Protein AF-A0A7C4FEI5-F1 (afdb_monomer)

Radius of gyration: 13.31 Å; Cα contacts (8 Å, |Δi|>4): 132; chains: 1; bounding box: 30×30×34 Å

InterPro domains:
  IPR000415 Nitroreductase-like [G3DSA:3.40.109.10] 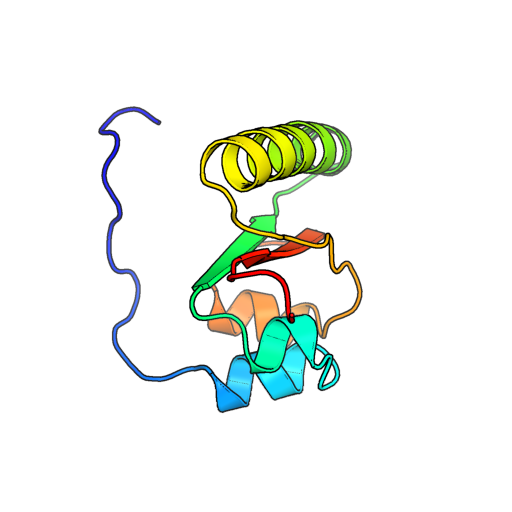(1-97)
  IPR000415 Nitroreductase-like [SSF55469] (13-96)
  IPR029479 Nitroreductase [PF00881] (25-94)

Structure (mmCIF, N/CA/C/O backbone):
data_AF-A0A7C4FEI5-F1
#
_entry.id   AF-A0A7C4FEI5-F1
#
loop_
_atom_site.group_PDB
_atom_site.id
_atom_site.type_symbol
_atom_site.label_atom_id
_atom_site.label_alt_id
_atom_site.label_comp_id
_atom_site.label_asym_id
_atom_site.label_entity_id
_atom_site.label_seq_id
_atom_site.pdbx_PDB_ins_code
_atom_site.Cartn_x
_atom_site.Cartn_y
_atom_site.Cartn_z
_atom_site.occupancy
_atom_site.B_iso_or_equiv
_atom_site.auth_seq_id
_atom_site.auth_comp_id
_atom_site.auth_asym_id
_atom_site.auth_atom_id
_atom_site.pdbx_PDB_model_num
ATOM 1 N N . PRO A 1 1 ? -3.766 13.917 -8.474 1.00 68.38 1 PRO A N 1
ATOM 2 C CA . PRO A 1 1 ? -4.625 13.269 -9.503 1.00 68.38 1 PRO A CA 1
ATOM 3 C C . PRO A 1 1 ? -5.455 14.318 -10.259 1.00 68.38 1 PRO A C 1
ATOM 5 O O . PRO A 1 1 ? -5.828 15.312 -9.647 1.00 68.38 1 PRO A O 1
ATOM 8 N N . ARG A 1 2 ? -5.709 14.139 -11.566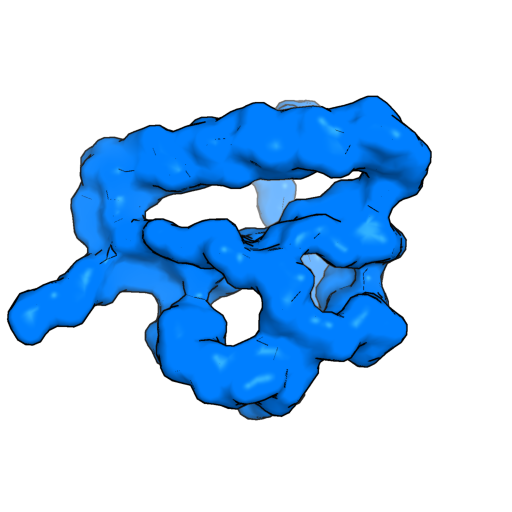 1.00 76.75 2 ARG A N 1
ATOM 9 C CA . ARG A 1 2 ? -6.388 15.169 -12.386 1.00 76.75 2 ARG A CA 1
ATOM 10 C C . ARG A 1 2 ? -7.909 15.221 -12.195 1.00 76.75 2 ARG A C 1
ATOM 12 O O . ARG A 1 2 ? -8.455 16.311 -12.280 1.00 76.75 2 ARG A O 1
ATOM 19 N N . SER A 1 3 ? -8.566 14.091 -11.920 1.00 85.62 3 SER A N 1
ATOM 20 C CA . SER A 1 3 ? -10.030 14.013 -11.741 1.00 85.62 3 SER A CA 1
ATOM 21 C C . SER A 1 3 ? -10.490 13.761 -10.300 1.00 85.62 3 SER A C 1
ATOM 23 O O . SER A 1 3 ? -11.662 13.940 -10.013 1.00 85.62 3 SER A O 1
ATOM 25 N N . MET A 1 4 ? -9.587 13.397 -9.376 1.00 88.31 4 MET A N 1
ATOM 26 C CA . MET A 1 4 ? -9.933 12.958 -8.003 1.00 88.31 4 MET A CA 1
ATOM 27 C C . MET A 1 4 ? -10.975 11.822 -7.961 1.00 88.31 4 MET A C 1
ATOM 29 O O . MET A 1 4 ? -11.756 11.720 -7.021 1.00 88.31 4 MET A O 1
ATOM 33 N N . GLU A 1 5 ? -10.967 10.953 -8.968 1.00 93.00 5 GLU A N 1
ATOM 34 C CA . GLU A 1 5 ? -11.891 9.827 -9.099 1.00 93.00 5 GLU A CA 1
ATOM 35 C C . GLU A 1 5 ? -11.147 8.495 -8.953 1.00 93.00 5 GLU A C 1
ATOM 37 O O . GLU A 1 5 ? -9.949 8.405 -9.234 1.00 93.00 5 GLU A O 1
ATOM 42 N N . LEU A 1 6 ? -11.872 7.461 -8.520 1.00 91.94 6 LEU A N 1
ATOM 43 C CA . LEU A 1 6 ? -11.426 6.072 -8.591 1.00 91.94 6 LEU A CA 1
ATOM 44 C C . LEU A 1 6 ? -12.110 5.404 -9.781 1.00 91.94 6 LEU A C 1
ATOM 46 O O . LEU A 1 6 ? -13.337 5.417 -9.877 1.00 91.94 6 LEU A O 1
ATOM 50 N N . GLU A 1 7 ? -11.317 4.800 -10.660 1.00 92.25 7 GLU A N 1
ATOM 51 C CA . GLU A 1 7 ? -11.817 3.994 -11.768 1.00 92.25 7 GLU A CA 1
ATOM 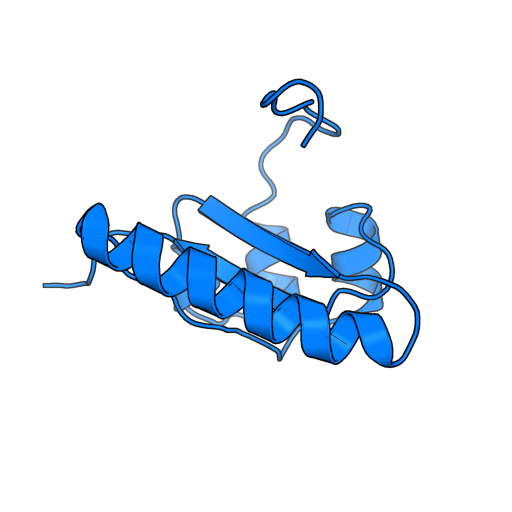52 C C . GLU A 1 7 ? -11.725 2.507 -11.395 1.00 92.25 7 GLU A C 1
ATOM 54 O O . GLU A 1 7 ? -10.637 2.024 -11.061 1.00 92.25 7 GLU A O 1
ATOM 59 N N . PRO A 1 8 ? -12.838 1.755 -11.419 1.00 92.31 8 PRO A N 1
ATOM 60 C CA . PRO A 1 8 ? -12.794 0.328 -11.152 1.00 92.31 8 PRO A CA 1
ATOM 61 C C . PRO A 1 8 ? -12.124 -0.400 -12.324 1.00 92.31 8 PRO A C 1
ATOM 63 O O . PRO A 1 8 ? -12.724 -0.569 -13.381 1.00 92.31 8 PRO A O 1
ATOM 66 N N . LEU A 1 9 ? -10.895 -0.879 -12.121 1.00 91.00 9 LEU A N 1
ATOM 67 C CA . LEU A 1 9 ? -10.202 -1.710 -13.115 1.00 91.00 9 LEU A CA 1
ATOM 68 C C . LEU A 1 9 ? -10.797 -3.121 -13.195 1.00 91.00 9 LEU A C 1
ATOM 70 O O . LEU A 1 9 ? -10.889 -3.709 -14.271 1.00 91.00 9 LEU A O 1
ATOM 74 N N . ARG A 1 10 ? -11.196 -3.673 -12.043 1.00 90.31 10 ARG A N 1
ATOM 75 C CA . ARG A 1 10 ? -11.826 -4.990 -11.903 1.00 90.31 10 ARG A CA 1
ATOM 76 C C . ARG A 1 10 ? -12.829 -4.977 -10.753 1.00 90.31 10 ARG A C 1
ATOM 78 O O . ARG A 1 10 ? -12.634 -4.278 -9.762 1.00 90.31 10 ARG A O 1
ATOM 85 N N . LEU A 1 11 ? -13.893 -5.762 -10.893 1.00 94.19 11 LEU A N 1
ATOM 86 C CA . LEU A 1 11 ? -14.915 -5.963 -9.867 1.00 94.19 11 LEU A CA 1
ATOM 87 C C . LEU A 1 11 ? -14.915 -7.433 -9.446 1.00 94.19 11 LEU A C 1
ATOM 89 O O . LEU A 1 11 ? -14.919 -8.318 -10.299 1.00 94.19 11 LEU A O 1
ATOM 93 N N . GLY A 1 12 ? -14.934 -7.681 -8.140 1.00 94.06 12 GLY A N 1
ATOM 94 C CA . GLY A 1 12 ? -14.888 -9.023 -7.568 1.00 94.06 12 GLY A CA 1
ATOM 95 C C . GLY A 1 12 ? -14.449 -9.001 -6.107 1.00 94.06 12 GLY A C 1
ATOM 96 O O . GLY A 1 12 ? -14.158 -7.937 -5.561 1.00 94.06 12 GLY A O 1
ATOM 97 N N . ASP A 1 13 ? -14.412 -10.182 -5.494 1.00 94.94 13 ASP A N 1
ATOM 98 C CA . ASP A 1 13 ? -13.778 -10.392 -4.194 1.00 94.94 13 ASP A CA 1
ATOM 99 C C . ASP A 1 13 ? -12.383 -10.979 -4.414 1.00 94.94 13 ASP A C 1
ATOM 101 O O . ASP A 1 13 ? -12.232 -12.029 -5.039 1.00 94.94 13 ASP A O 1
ATOM 105 N N . TYR A 1 14 ? -11.378 -10.270 -3.912 1.00 95.06 14 TYR A N 1
ATOM 106 C CA . TYR A 1 14 ? -9.967 -10.611 -4.052 1.00 95.06 14 TYR A CA 1
ATOM 107 C C . TYR A 1 14 ? -9.272 -10.736 -2.691 1.00 95.06 14 TYR A C 1
ATOM 109 O O . TYR A 1 14 ? -8.044 -10.770 -2.6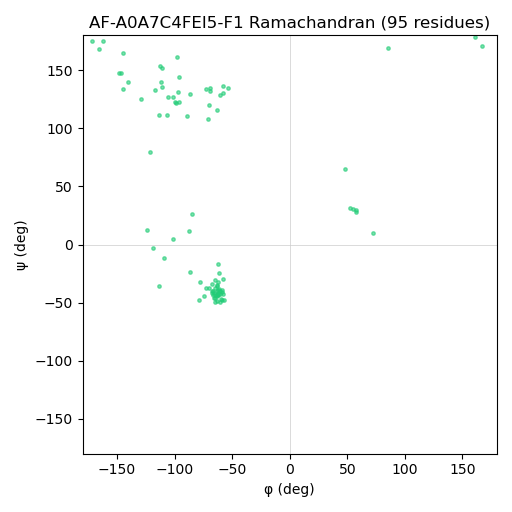28 1.00 95.06 14 TYR A O 1
ATOM 117 N N . MET A 1 15 ? -10.027 -10.778 -1.586 1.00 93.69 15 MET A N 1
ATOM 118 C CA . MET A 1 15 ? -9.451 -10.759 -0.237 1.00 93.69 15 MET A CA 1
ATOM 119 C C . MET A 1 15 ? -8.613 -12.002 0.065 1.00 93.69 15 MET A C 1
ATOM 121 O O . MET A 1 15 ? -7.513 -11.878 0.606 1.00 93.69 15 MET A O 1
ATOM 125 N N . ASP A 1 16 ? -9.093 -13.189 -0.312 1.00 96.44 16 ASP A N 1
ATOM 126 C CA . ASP A 1 16 ? -8.361 -14.445 -0.098 1.00 96.44 16 ASP A CA 1
ATOM 127 C C . ASP A 1 16 ? -7.069 -14.496 -0.925 1.00 96.44 16 ASP A C 1
ATOM 129 O O . ASP A 1 16 ? -6.013 -14.894 -0.423 1.00 96.44 16 ASP A O 1
ATOM 133 N N . GLU A 1 17 ? -7.136 -14.039 -2.176 1.00 97.69 17 GLU A N 1
ATOM 134 C CA . GLU A 1 17 ? -5.989 -13.967 -3.080 1.00 97.69 17 GLU A CA 1
ATOM 135 C C . GLU A 1 17 ? -4.945 -12.964 -2.567 1.00 97.69 17 GLU A C 1
ATOM 137 O O . GLU A 1 17 ? -3.781 -13.325 -2.379 1.00 97.69 17 GLU A O 1
ATOM 142 N N . LEU A 1 18 ? -5.364 -11.742 -2.217 1.00 97.69 18 LEU A N 1
ATOM 143 C CA . LEU A 1 18 ? -4.490 -10.715 -1.645 1.00 97.69 18 LEU A CA 1
ATOM 144 C C . LEU A 1 18 ? -3.862 -11.164 -0.316 1.00 97.69 18 LEU A C 1
ATOM 146 O O . LEU A 1 18 ? -2.682 -10.914 -0.059 1.00 97.69 18 LEU A O 1
ATOM 150 N N . CYS A 1 19 ? -4.624 -11.853 0.537 1.00 98.12 19 CYS A N 1
ATOM 151 C CA . CYS A 1 19 ? -4.115 -12.434 1.777 1.00 98.12 19 CYS A CA 1
ATOM 152 C C . CYS A 1 19 ? -3.037 -13.494 1.507 1.00 98.12 19 CYS A C 1
ATOM 154 O O . CYS A 1 19 ? -2.009 -13.521 2.185 1.00 98.12 19 CYS A O 1
ATOM 156 N N . SER A 1 20 ? -3.234 -14.351 0.503 1.00 98.44 20 SER A N 1
ATOM 157 C CA . SER A 1 20 ? -2.231 -15.342 0.105 1.00 98.44 20 SER A CA 1
ATOM 158 C C . SER A 1 20 ? -0.948 -14.678 -0.405 1.00 98.44 20 SER A C 1
ATOM 160 O O . SER A 1 20 ? 0.139 -15.005 0.073 1.00 98.44 20 SER A O 1
ATOM 162 N N . LEU A 1 21 ? -1.072 -13.706 -1.316 1.00 98.50 21 LEU A N 1
ATOM 163 C CA . LEU A 1 21 ? 0.057 -12.984 -1.919 1.00 98.50 21 LEU A CA 1
ATOM 164 C C . LEU A 1 21 ? 0.837 -12.149 -0.899 1.00 98.50 21 LEU A C 1
ATOM 166 O O . LEU A 1 21 ? 2.049 -12.006 -1.009 1.00 98.50 21 LEU A O 1
ATOM 170 N N . SER A 1 22 ? 0.174 -11.653 0.145 1.00 98.25 22 SER A N 1
ATOM 171 C CA . SER A 1 22 ? 0.802 -10.927 1.257 1.00 98.25 22 SER A CA 1
ATOM 172 C C . SER A 1 22 ? 1.350 -11.842 2.357 1.00 98.25 22 SER A C 1
ATOM 174 O O . SER A 1 22 ? 1.441 -11.438 3.517 1.00 98.25 22 SER A O 1
ATOM 176 N N . LEU A 1 23 ? 1.710 -13.088 2.030 1.00 98.25 23 LEU A N 1
ATOM 177 C CA . LEU A 1 23 ? 2.281 -14.061 2.972 1.00 98.25 23 LEU A CA 1
ATOM 178 C C . LEU A 1 23 ? 1.401 -14.286 4.214 1.00 98.25 23 LEU A C 1
ATOM 180 O O . LEU A 1 23 ? 1.892 -14.578 5.306 1.00 98.25 23 LEU A O 1
ATOM 184 N N . ARG A 1 24 ? 0.081 -14.138 4.045 1.00 97.88 24 ARG A N 1
ATOM 185 C CA . ARG A 1 24 ? -0.939 -14.277 5.094 1.00 97.88 24 ARG A CA 1
ATOM 186 C C . ARG A 1 24 ? -0.721 -13.333 6.278 1.00 97.88 24 ARG A C 1
ATOM 188 O O . ARG A 1 24 ? -1.092 -13.646 7.411 1.00 97.88 24 ARG A O 1
ATOM 195 N N . GLN A 1 25 ? -0.127 -12.166 6.030 1.00 97.81 25 GLN A N 1
ATOM 196 C CA . GLN A 1 25 ? 0.020 -11.127 7.042 1.00 97.81 25 GLN A CA 1
ATOM 197 C C . GLN A 1 25 ? -1.360 -10.629 7.476 1.00 97.81 25 GLN A C 1
ATOM 199 O O . GLN A 1 25 ? -2.114 -10.033 6.709 1.00 97.81 25 GLN A O 1
ATOM 204 N N . HIS A 1 26 ? -1.691 -10.861 8.745 1.00 95.56 26 HIS A N 1
ATOM 205 C CA . HIS A 1 26 ? -3.029 -10.628 9.291 1.00 95.56 26 HIS A CA 1
ATOM 206 C C . HIS A 1 26 ? -3.513 -9.172 9.141 1.00 95.56 26 HIS A C 1
ATOM 208 O O . HIS A 1 26 ? -4.716 -8.941 9.022 1.00 95.56 26 HIS A O 1
ATOM 214 N N . CYS A 1 27 ? -2.609 -8.185 9.139 1.00 96.06 27 CYS A N 1
ATOM 215 C CA . CYS A 1 27 ? -2.965 -6.785 8.889 1.00 96.06 27 CYS A CA 1
ATOM 216 C C . CYS A 1 27 ? -3.535 -6.559 7.480 1.00 96.06 27 CYS A C 1
ATOM 218 O O . CYS A 1 27 ? -4.452 -5.759 7.350 1.00 96.06 27 CYS A O 1
ATOM 220 N N . VAL A 1 28 ? -3.060 -7.284 6.461 1.00 97.88 28 VAL A N 1
ATOM 221 C CA . VAL A 1 28 ? -3.586 -7.222 5.088 1.00 97.88 28 VAL A CA 1
ATOM 222 C C . VAL A 1 28 ? -4.869 -8.040 4.972 1.00 97.88 28 VAL A C 1
ATOM 224 O O . VAL A 1 28 ? -5.889 -7.529 4.523 1.00 97.88 28 VAL A O 1
ATOM 227 N N . CYS A 1 29 ? -4.861 -9.278 5.476 1.00 97.50 29 CYS A N 1
ATOM 228 C CA . CYS A 1 29 ? -5.984 -10.216 5.343 1.00 97.50 29 CYS A CA 1
ATOM 229 C C . CYS A 1 29 ? -7.297 -9.755 6.000 1.00 97.50 29 CYS A C 1
ATOM 231 O O . CYS A 1 29 ? -8.348 -10.334 5.746 1.00 97.50 29 CYS A O 1
ATOM 233 N N . ARG A 1 30 ? -7.250 -8.765 6.898 1.00 95.38 30 ARG A N 1
ATOM 234 C CA . ARG A 1 30 ? -8.428 -8.256 7.620 1.00 95.38 30 ARG A CA 1
ATOM 235 C C . ARG A 1 30 ? -8.734 -6.792 7.354 1.00 95.38 30 ARG A C 1
ATOM 237 O O . ARG A 1 30 ? -9.708 -6.281 7.910 1.00 95.38 30 ARG A O 1
ATOM 244 N N . ALA A 1 31 ? -7.904 -6.109 6.576 1.00 96.38 31 ALA A N 1
ATOM 245 C CA . ALA A 1 31 ? -8.143 -4.712 6.281 1.00 96.38 31 ALA A CA 1
ATOM 246 C C . ALA A 1 31 ? -9.377 -4.573 5.376 1.00 96.38 31 ALA A C 1
ATOM 248 O O . ALA A 1 31 ? -9.463 -5.281 4.375 1.00 96.38 31 ALA A O 1
ATOM 249 N N . PRO A 1 32 ? -10.324 -3.667 5.680 1.00 95.00 32 PRO A N 1
ATOM 250 C CA . PRO A 1 32 ? -11.432 -3.362 4.774 1.00 95.00 32 PRO A CA 1
ATOM 251 C C . PRO A 1 32 ? -10.975 -2.788 3.426 1.00 95.00 32 PRO A C 1
ATOM 253 O O . PRO A 1 32 ? -11.702 -2.897 2.444 1.00 95.00 32 PRO A O 1
ATOM 256 N N . ALA A 1 33 ? -9.796 -2.164 3.373 1.00 95.56 33 ALA A N 1
ATOM 257 C CA . ALA A 1 33 ? -9.185 -1.683 2.141 1.00 95.56 33 ALA A CA 1
ATOM 258 C C . ALA A 1 33 ? -7.660 -1.754 2.246 1.00 95.56 33 ALA A C 1
ATOM 260 O O . ALA A 1 33 ? -7.098 -1.547 3.319 1.00 95.56 33 ALA A O 1
ATOM 261 N N . THR A 1 34 ? -6.983 -1.997 1.127 1.00 97.62 34 THR A N 1
ATOM 262 C CA . THR A 1 34 ? -5.519 -1.945 1.038 1.00 97.62 34 THR A CA 1
ATOM 263 C C . THR A 1 34 ? -5.130 -1.066 -0.138 1.00 97.62 34 THR A C 1
ATOM 265 O O . THR A 1 34 ? -5.573 -1.304 -1.259 1.00 97.62 34 THR A O 1
ATOM 268 N N . VAL A 1 35 ? -4.306 -0.048 0.112 1.00 97.25 35 VAL A N 1
ATOM 269 C CA . VAL A 1 35 ? -3.706 0.762 -0.955 1.00 97.25 35 VAL A CA 1
ATOM 270 C C . VAL A 1 35 ? -2.423 0.078 -1.409 1.00 97.25 35 VAL A C 1
ATOM 272 O O . VAL A 1 35 ? -1.584 -0.270 -0.582 1.00 97.25 35 VAL A O 1
ATOM 275 N N . VAL A 1 36 ? -2.267 -0.108 -2.715 1.00 97.25 36 VAL A N 1
ATOM 276 C CA . VAL A 1 36 ? -1.046 -0.655 -3.313 1.00 97.25 36 VAL A CA 1
ATOM 277 C C . VAL A 1 36 ? -0.292 0.490 -3.982 1.00 97.25 36 VAL A C 1
ATOM 279 O O . VAL A 1 36 ? -0.875 1.236 -4.767 1.00 97.25 36 VAL A O 1
ATOM 282 N N . LEU A 1 37 ? 0.987 0.652 -3.651 1.00 96.44 37 LEU A N 1
ATOM 283 C CA . LEU A 1 37 ? 1.881 1.619 -4.290 1.00 96.44 37 LEU A CA 1
ATOM 284 C C . LEU A 1 37 ? 2.931 0.864 -5.097 1.00 96.44 37 LEU A C 1
ATOM 286 O O . LEU A 1 37 ? 3.459 -0.136 -4.617 1.00 96.44 37 LEU A O 1
ATOM 290 N N . GLY A 1 38 ? 3.264 1.360 -6.284 1.00 95.00 38 GLY A N 1
ATOM 291 C CA . GLY A 1 38 ? 4.296 0.793 -7.146 1.00 95.00 38 GLY A CA 1
ATOM 292 C C . GLY A 1 38 ? 4.696 1.762 -8.250 1.00 95.00 38 GLY A C 1
ATOM 293 O O . GLY A 1 38 ? 4.039 2.788 -8.450 1.00 95.00 38 GLY A O 1
ATOM 294 N N . GLY A 1 39 ? 5.789 1.439 -8.930 1.00 92.38 39 GLY A N 1
ATOM 295 C CA . GLY A 1 39 ? 6.305 2.221 -10.044 1.00 92.38 39 GLY A CA 1
ATOM 296 C C . GLY A 1 39 ? 7.723 1.825 -10.455 1.00 92.38 39 GLY A C 1
ATOM 297 O O . GLY A 1 39 ? 8.416 1.023 -9.816 1.00 92.38 39 GLY A O 1
ATOM 298 N N . GLU A 1 40 ? 8.167 2.380 -11.577 1.00 89.25 40 GLU A N 1
ATOM 299 C CA . GLU A 1 40 ? 9.449 2.033 -12.182 1.00 89.25 40 GLU A CA 1
ATOM 300 C C . GLU A 1 40 ? 10.580 2.995 -11.795 1.00 89.25 40 GLU A C 1
ATOM 302 O O . GLU A 1 40 ? 10.408 4.209 -11.689 1.00 89.25 40 GLU A O 1
ATOM 307 N N . GLY A 1 41 ? 11.782 2.437 -11.631 1.00 90.00 41 GLY A N 1
ATOM 308 C CA 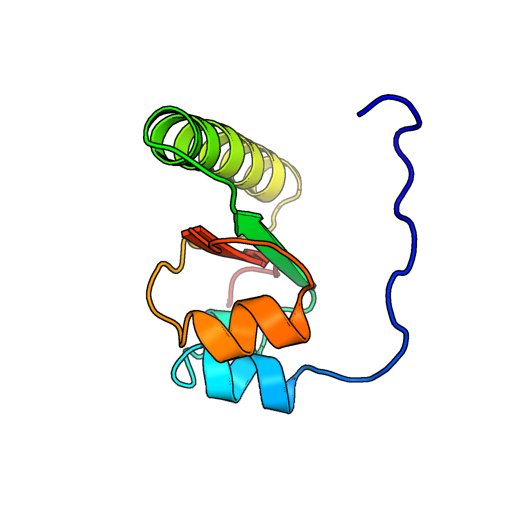. GLY A 1 41 ? 13.004 3.193 -11.360 1.00 90.00 41 GLY A CA 1
ATOM 309 C C . GLY A 1 41 ? 13.254 3.524 -9.885 1.00 90.00 41 GLY A C 1
ATOM 310 O O . GLY A 1 41 ? 12.401 3.359 -9.018 1.00 90.00 41 GLY A O 1
ATOM 311 N N . LEU A 1 42 ? 14.469 4.008 -9.609 1.00 86.56 42 LEU A N 1
ATOM 312 C CA . LEU A 1 42 ? 14.950 4.303 -8.252 1.00 86.56 42 LEU A CA 1
ATOM 313 C C . LEU A 1 42 ? 14.211 5.483 -7.599 1.00 86.56 42 LEU A C 1
ATOM 315 O O . LEU A 1 42 ? 13.984 5.489 -6.393 1.00 86.56 42 LEU A O 1
ATOM 319 N N . ALA A 1 43 ? 13.818 6.485 -8.391 1.00 91.88 43 ALA A N 1
ATOM 320 C CA . ALA A 1 43 ? 13.057 7.628 -7.884 1.00 91.88 43 ALA A CA 1
ATOM 321 C C . ALA A 1 43 ? 11.686 7.198 -7.335 1.00 91.88 43 ALA A C 1
ATOM 323 O O . ALA A 1 43 ? 11.252 7.719 -6.309 1.00 91.88 43 ALA A O 1
ATOM 324 N N . SER A 1 44 ? 11.056 6.195 -7.960 1.00 92.31 44 SER A N 1
ATOM 325 C CA . SER A 1 44 ? 9.758 5.669 -7.533 1.00 92.31 44 SER A CA 1
ATOM 326 C C . SER A 1 44 ? 9.800 5.067 -6.129 1.00 92.31 44 SER A C 1
ATOM 328 O O . SER A 1 44 ? 8.814 5.159 -5.410 1.00 92.31 44 SER A O 1
ATOM 330 N N . GLU A 1 45 ? 10.917 4.475 -5.703 1.00 89.94 45 GLU A N 1
ATOM 331 C CA . GLU A 1 45 ? 11.043 3.911 -4.350 1.00 89.94 45 GLU A CA 1
ATOM 332 C C . GLU A 1 45 ? 11.025 5.017 -3.285 1.00 89.94 45 GLU A C 1
ATOM 334 O O . GLU A 1 45 ? 10.340 4.911 -2.264 1.00 89.94 45 GLU A O 1
ATOM 339 N N . VAL A 1 46 ? 11.720 6.127 -3.557 1.00 94.12 46 VAL A N 1
ATOM 340 C CA . VAL A 1 46 ? 11.717 7.310 -2.684 1.00 94.12 46 VAL A CA 1
ATOM 341 C C . VAL A 1 46 ? 10.330 7.952 -2.659 1.00 94.12 46 VAL A C 1
ATOM 343 O O . VAL A 1 46 ? 9.807 8.259 -1.587 1.00 94.12 46 VAL A O 1
ATOM 346 N N . GLU A 1 47 ? 9.706 8.125 -3.825 1.00 95.12 47 GLU A N 1
ATOM 347 C CA . GLU A 1 47 ? 8.361 8.692 -3.936 1.00 95.12 47 GLU A CA 1
ATOM 348 C C . GLU A 1 47 ? 7.303 7.817 -3.259 1.00 95.12 47 GLU A C 1
ATOM 350 O O . GLU A 1 47 ? 6.444 8.345 -2.552 1.00 95.12 47 GLU A O 1
ATOM 355 N N . ALA A 1 48 ? 7.392 6.491 -3.387 1.00 95.12 48 ALA A N 1
ATOM 356 C CA . ALA A 1 48 ? 6.495 5.558 -2.714 1.00 95.12 48 ALA A CA 1
ATOM 357 C C . ALA A 1 48 ? 6.558 5.728 -1.191 1.00 95.12 48 ALA A C 1
ATOM 359 O O . ALA A 1 48 ? 5.515 5.750 -0.540 1.00 95.12 48 ALA A O 1
ATOM 360 N N . GLY A 1 49 ? 7.753 5.930 -0.624 1.00 95.44 49 GLY A N 1
ATOM 361 C CA . GLY A 1 49 ? 7.918 6.238 0.798 1.00 95.44 49 GLY A CA 1
ATOM 362 C C . GLY A 1 49 ? 7.266 7.566 1.205 1.00 95.44 49 GLY A C 1
ATOM 363 O O . GLY A 1 49 ? 6.561 7.631 2.214 1.00 95.44 49 GLY A O 1
ATOM 364 N N . LEU A 1 50 ? 7.441 8.621 0.400 1.00 96.88 50 LEU A N 1
ATOM 365 C CA . LEU A 1 50 ? 6.814 9.930 0.640 1.00 96.88 50 LEU A CA 1
ATOM 366 C C . LEU A 1 50 ? 5.280 9.850 0.580 1.00 96.88 50 LEU A C 1
ATOM 368 O O . LEU A 1 50 ? 4.587 10.399 1.439 1.00 96.88 50 LEU A O 1
ATOM 372 N N . VAL A 1 51 ? 4.740 9.137 -0.411 1.00 97.06 51 VAL A N 1
ATOM 373 C CA . VAL A 1 51 ? 3.296 8.913 -0.555 1.00 97.06 51 VAL A CA 1
ATOM 374 C C . VAL A 1 51 ? 2.765 8.057 0.594 1.00 97.06 51 VAL A C 1
ATOM 376 O O . VAL A 1 51 ? 1.744 8.414 1.182 1.00 97.06 51 VAL A O 1
ATOM 379 N N . ALA A 1 52 ? 3.466 6.986 0.974 1.00 98.12 52 ALA A N 1
ATOM 380 C CA . ALA A 1 52 ? 3.088 6.140 2.102 1.00 98.12 52 ALA A CA 1
ATOM 381 C C . ALA A 1 52 ? 2.998 6.946 3.405 1.00 98.12 52 ALA A C 1
ATOM 383 O O . ALA A 1 52 ? 2.019 6.819 4.139 1.00 98.12 52 ALA A O 1
ATOM 384 N N . GLN A 1 53 ? 3.954 7.844 3.666 1.00 98.12 53 GLN A N 1
ATOM 385 C CA . GLN A 1 53 ? 3.909 8.718 4.839 1.00 98.12 53 GLN A CA 1
ATOM 386 C C . GLN A 1 53 ? 2.684 9.644 4.831 1.00 98.12 53 GLN A C 1
ATOM 388 O O . GLN A 1 53 ? 2.061 9.857 5.873 1.00 98.12 53 GLN A O 1
ATOM 393 N N . ASN A 1 54 ? 2.288 10.160 3.666 1.00 97.81 54 ASN A N 1
ATOM 394 C CA . ASN A 1 54 ? 1.057 10.941 3.554 1.00 97.81 54 ASN A CA 1
ATOM 395 C C . ASN A 1 54 ? -0.187 10.086 3.838 1.00 97.81 54 ASN A C 1
ATOM 397 O O . ASN A 1 54 ? -1.110 10.571 4.493 1.00 97.81 54 ASN A O 1
ATOM 401 N N . VAL A 1 55 ? -0.211 8.817 3.416 1.00 98.12 55 VAL A N 1
ATOM 402 C CA . VAL A 1 55 ? -1.292 7.879 3.769 1.00 98.12 55 VAL A CA 1
ATOM 403 C C . VAL A 1 55 ? -1.342 7.651 5.281 1.00 98.12 55 VAL A C 1
ATOM 405 O O . VAL A 1 55 ? -2.424 7.725 5.854 1.00 98.12 55 VAL A O 1
ATOM 408 N N . TYR A 1 56 ? -0.200 7.468 5.954 1.00 98.38 56 TYR A N 1
ATOM 409 C CA . TYR A 1 56 ? -0.145 7.372 7.419 1.00 98.38 56 TYR A CA 1
ATOM 410 C C . TYR A 1 56 ? -0.741 8.598 8.117 1.00 98.38 56 TYR A C 1
ATOM 412 O O . TYR A 1 56 ? -1.552 8.450 9.030 1.00 98.38 56 TYR A O 1
ATOM 420 N N . LEU A 1 57 ? -0.357 9.806 7.691 1.00 98.44 57 LEU A N 1
ATOM 421 C CA . LEU A 1 57 ? -0.858 11.050 8.284 1.00 98.44 57 LEU A CA 1
ATOM 422 C C . LEU A 1 57 ? -2.375 11.197 8.102 1.00 98.44 57 LEU A C 1
ATOM 424 O O . LEU A 1 57 ? -3.074 11.536 9.055 1.00 98.44 57 LEU A O 1
ATOM 428 N N . ASN A 1 58 ? -2.890 10.881 6.910 1.00 97.75 58 ASN A N 1
ATOM 429 C CA . ASN A 1 58 ? -4.331 10.905 6.646 1.00 97.75 58 ASN A CA 1
ATOM 430 C C . ASN A 1 58 ? -5.076 9.813 7.429 1.00 97.75 58 ASN A C 1
ATOM 432 O O . ASN A 1 58 ? -6.136 10.083 7.982 1.00 97.75 58 ASN A O 1
ATOM 436 N N . ALA A 1 59 ? -4.518 8.604 7.539 1.00 97.56 59 ALA A N 1
ATOM 437 C CA . ALA A 1 59 ? -5.119 7.532 8.329 1.00 97.56 59 ALA A CA 1
ATOM 438 C C . ALA A 1 59 ? -5.285 7.956 9.795 1.00 97.56 59 ALA A C 1
ATOM 440 O O . ALA A 1 59 ? -6.380 7.841 10.340 1.00 97.56 59 ALA A O 1
ATOM 441 N N . VAL A 1 60 ? -4.240 8.527 10.407 1.00 97.06 60 VAL A N 1
ATOM 442 C CA . VAL A 1 60 ? -4.303 9.033 11.788 1.00 97.06 60 VAL A CA 1
ATOM 443 C C . VAL A 1 60 ? -5.348 10.140 11.935 1.00 97.06 60 VAL A C 1
ATOM 445 O O . VAL A 1 60 ? -6.104 10.127 12.907 1.00 97.06 60 VAL A O 1
ATOM 448 N N . GLN A 1 61 ? -5.428 11.069 10.977 1.00 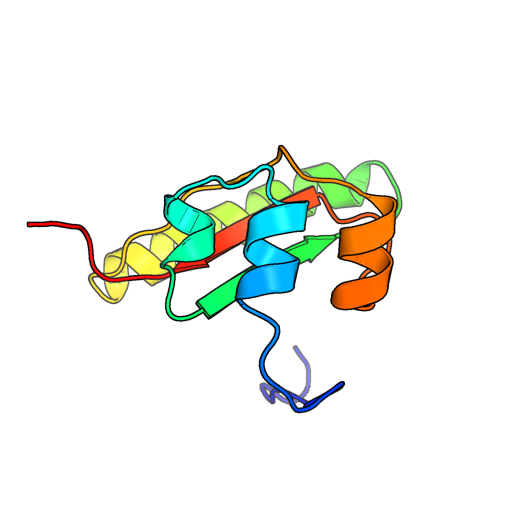98.12 61 GLN A N 1
ATOM 449 C CA . GLN A 1 61 ? -6.432 12.138 10.986 1.00 98.12 61 GLN A CA 1
ATOM 450 C C . GLN A 1 61 ? -7.866 11.582 10.997 1.00 98.12 61 GLN A C 1
ATOM 452 O O . GLN A 1 61 ? -8.712 12.078 11.738 1.00 98.12 61 GLN A O 1
ATOM 457 N N . GLU A 1 62 ? -8.112 10.507 10.250 1.00 96.69 62 GLU A N 1
ATOM 458 C CA . GLU A 1 62 ? -9.415 9.836 10.158 1.00 96.69 62 GLU A CA 1
ATOM 459 C C . GLU A 1 62 ? -9.630 8.760 11.241 1.00 96.69 62 GLU A C 1
ATOM 461 O O . GLU A 1 62 ? -10.577 7.976 11.178 1.00 96.69 62 GLU A O 1
ATOM 466 N N . SER A 1 63 ? -8.768 8.707 12.267 1.00 96.19 63 SER A N 1
ATOM 467 C CA . SER A 1 63 ? -8.811 7.687 13.332 1.00 96.19 63 SER A CA 1
ATOM 468 C C . SER A 1 63 ? -8.715 6.238 12.821 1.00 96.19 63 SER A C 1
ATOM 470 O O . SER A 1 63 ? -9.211 5.299 13.451 1.00 96.19 63 SER A O 1
ATOM 472 N N . LEU A 1 64 ? -8.055 6.054 11.680 1.00 97.56 64 LEU A N 1
ATOM 473 C CA . LEU A 1 64 ? -7.674 4.772 11.106 1.00 97.56 64 LEU A CA 1
ATOM 474 C C . LEU A 1 64 ? -6.216 4.441 11.457 1.00 97.56 64 LEU A C 1
ATOM 476 O O . LEU A 1 64 ? -5.410 5.297 11.821 1.00 97.56 64 LEU A O 1
ATOM 480 N N . GLY A 1 65 ? -5.871 3.166 11.328 1.00 97.00 65 GLY A N 1
ATOM 481 C CA . GLY A 1 65 ? -4.506 2.666 11.346 1.00 97.00 65 GLY A CA 1
ATOM 482 C C . GLY A 1 65 ? -4.091 2.163 9.969 1.00 97.00 65 GLY A C 1
ATOM 483 O O . GLY A 1 65 ? -4.918 1.697 9.183 1.00 97.00 65 GLY A O 1
ATOM 484 N N . THR A 1 66 ? -2.790 2.226 9.703 1.00 98.06 66 THR A N 1
ATOM 485 C CA . THR A 1 66 ? -2.161 1.552 8.568 1.00 98.06 66 THR A CA 1
ATOM 486 C C . THR A 1 66 ? -0.762 1.073 8.936 1.00 98.06 66 THR A C 1
ATOM 488 O O . THR A 1 66 ? -0.209 1.477 9.962 1.00 98.06 66 THR A O 1
ATOM 491 N N . VAL A 1 67 ? -0.200 0.181 8.127 1.00 97.56 67 VAL A N 1
ATOM 492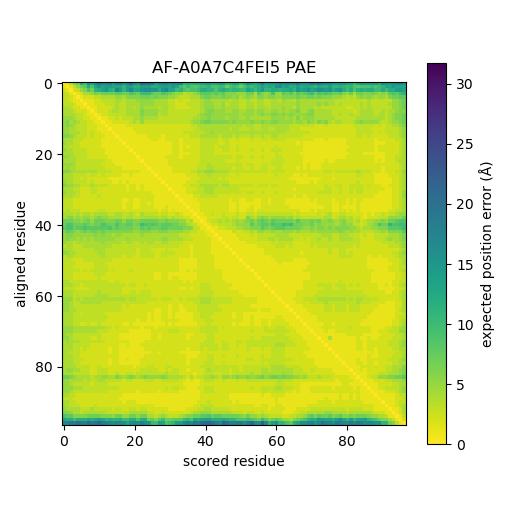 C CA . VAL A 1 67 ? 1.187 -0.266 8.239 1.00 97.56 67 VAL A CA 1
ATOM 493 C C . VAL A 1 67 ? 1.753 -0.517 6.845 1.00 97.56 67 VAL A C 1
ATOM 495 O O . VAL A 1 67 ? 1.096 -1.160 6.037 1.00 97.56 67 VAL A O 1
ATOM 498 N N . ALA A 1 68 ? 2.957 -0.028 6.552 1.00 97.88 68 ALA A N 1
ATOM 499 C CA . ALA A 1 68 ? 3.663 -0.352 5.322 1.00 97.88 68 ALA A CA 1
ATOM 500 C C . ALA A 1 68 ? 4.115 -1.815 5.355 1.00 97.88 68 ALA A C 1
ATOM 502 O O . ALA A 1 68 ? 4.882 -2.227 6.227 1.00 97.88 68 ALA A O 1
ATOM 503 N N . VAL A 1 69 ? 3.640 -2.591 4.389 1.00 98.25 69 VAL A N 1
ATOM 504 C CA . VAL A 1 69 ? 4.009 -3.989 4.186 1.00 98.25 69 VAL A CA 1
ATOM 505 C C . VAL A 1 69 ? 4.763 -4.084 2.866 1.00 98.25 69 VAL A C 1
ATOM 507 O O . VAL A 1 69 ? 4.184 -3.875 1.805 1.00 98.25 69 VAL A O 1
ATOM 510 N N . GLY A 1 70 ? 6.061 -4.377 2.947 1.00 96.44 70 GLY A N 1
ATOM 511 C CA . GLY A 1 70 ? 6.936 -4.593 1.785 1.00 96.44 70 GLY A CA 1
ATOM 512 C C . GLY A 1 70 ? 7.216 -6.068 1.485 1.00 96.44 70 GLY A C 1
ATOM 513 O O . GLY A 1 70 ? 8.047 -6.366 0.641 1.00 96.44 70 GLY A O 1
ATOM 514 N N . ALA A 1 71 ? 6.585 -6.990 2.218 1.00 97.50 71 ALA A N 1
ATOM 515 C CA . ALA A 1 71 ? 6.736 -8.426 2.012 1.00 97.50 71 ALA A CA 1
ATOM 516 C C . ALA A 1 71 ? 5.466 -8.985 1.363 1.00 97.50 71 ALA A C 1
ATOM 518 O O . ALA A 1 71 ? 4.408 -9.009 1.992 1.00 97.50 71 ALA A O 1
ATOM 519 N N . PHE A 1 72 ? 5.571 -9.410 0.111 1.00 98.25 72 PHE A N 1
ATOM 520 C CA . PHE A 1 72 ? 4.513 -10.033 -0.683 1.00 98.25 72 PHE A CA 1
ATOM 521 C C . PHE A 1 72 ? 5.158 -10.757 -1.873 1.00 98.25 72 PHE A C 1
ATOM 523 O O . PHE A 1 72 ? 6.371 -10.692 -2.044 1.00 98.25 72 PHE A O 1
ATOM 530 N N . GLU A 1 73 ? 4.363 -11.477 -2.656 1.00 98.25 73 GLU A N 1
ATOM 531 C CA . GLU A 1 73 ? 4.806 -12.080 -3.914 1.00 98.25 73 GLU A CA 1
ATOM 532 C C . GLU A 1 73 ? 4.586 -11.085 -5.065 1.00 98.25 73 GLU A C 1
ATOM 534 O O . GLU A 1 73 ? 3.452 -10.708 -5.371 1.00 98.25 73 GLU A O 1
ATOM 539 N N . ASP A 1 74 ? 5.689 -10.575 -5.618 1.00 96.50 74 ASP A N 1
ATOM 540 C CA . ASP A 1 74 ? 5.730 -9.437 -6.539 1.00 96.50 74 ASP A CA 1
ATOM 541 C C . ASP A 1 74 ? 4.938 -9.690 -7.828 1.00 96.50 74 ASP A C 1
ATOM 543 O O . ASP A 1 74 ? 4.113 -8.860 -8.226 1.00 96.50 74 ASP A O 1
ATOM 547 N N . GLU A 1 75 ? 5.170 -10.829 -8.485 1.00 97.38 75 GLU A N 1
ATOM 548 C CA . GLU A 1 75 ? 4.554 -11.164 -9.767 1.00 97.38 75 GLU A CA 1
ATOM 549 C C . GLU A 1 75 ? 3.034 -11.327 -9.653 1.00 97.38 75 GLU A C 1
ATOM 551 O O . GLU A 1 75 ? 2.285 -10.761 -10.455 1.00 97.38 75 GLU A O 1
ATOM 556 N N . GLY A 1 76 ? 2.554 -12.054 -8.648 1.00 97.62 76 GLY A N 1
ATOM 557 C CA . GLY A 1 76 ? 1.134 -12.256 -8.398 1.00 97.62 76 GLY A CA 1
ATOM 558 C C . GLY A 1 76 ? 0.443 -10.988 -7.918 1.00 97.62 76 GLY A C 1
ATOM 559 O O . GLY A 1 76 ? -0.669 -10.702 -8.366 1.00 97.62 76 GLY A O 1
ATOM 560 N N . LEU A 1 77 ? 1.092 -10.162 -7.087 1.00 97.31 77 LEU A N 1
ATOM 561 C CA . LEU A 1 77 ? 0.518 -8.872 -6.696 1.00 97.31 77 LEU A CA 1
ATOM 562 C C . LEU A 1 77 ? 0.420 -7.913 -7.887 1.00 97.31 77 LEU A C 1
ATOM 564 O O . LEU A 1 77 ? -0.591 -7.221 -8.030 1.00 97.31 77 LEU A O 1
ATOM 568 N N . SER A 1 78 ? 1.426 -7.894 -8.762 1.00 96.38 78 SER A N 1
ATOM 569 C CA . SER A 1 78 ? 1.380 -7.151 -10.024 1.00 96.38 78 SER A CA 1
ATOM 570 C C . SER A 1 78 ? 0.224 -7.641 -10.905 1.00 96.38 78 SER A C 1
ATOM 572 O O . SER A 1 78 ? -0.609 -6.845 -11.345 1.00 96.38 78 SER A O 1
ATOM 574 N N . ALA A 1 79 ? 0.071 -8.960 -11.067 1.00 95.94 79 ALA A N 1
ATOM 575 C CA . ALA A 1 79 ? -1.016 -9.551 -11.845 1.00 95.94 79 ALA A CA 1
ATOM 576 C C . ALA A 1 79 ? -2.412 -9.238 -11.271 1.00 95.94 79 ALA A C 1
ATOM 578 O O . ALA A 1 79 ? -3.342 -8.961 -12.040 1.00 95.94 79 ALA A O 1
ATOM 579 N N . LEU A 1 80 ? -2.563 -9.236 -9.942 1.00 95.69 80 LEU A N 1
ATOM 580 C CA . LEU A 1 80 ? -3.817 -8.948 -9.240 1.00 95.69 80 LEU A CA 1
ATOM 581 C C . LEU A 1 80 ? -4.179 -7.456 -9.255 1.00 95.69 80 LEU A C 1
ATOM 583 O O . LEU A 1 80 ? -5.327 -7.091 -9.521 1.00 95.69 80 LEU A O 1
ATOM 587 N N . SER A 1 81 ? -3.214 -6.575 -8.996 1.00 93.75 81 SER A N 1
ATOM 588 C CA . SER A 1 81 ? -3.451 -5.128 -8.877 1.00 93.75 81 SER A CA 1
ATOM 589 C C . SER A 1 81 ? -3.391 -4.384 -10.213 1.00 93.75 81 SER A C 1
ATOM 591 O O . SER A 1 81 ? -3.997 -3.323 -10.344 1.00 93.75 81 SER A O 1
ATOM 593 N N . GLY A 1 82 ? -2.694 -4.935 -11.211 1.00 93.50 82 GLY A N 1
ATOM 594 C CA . GLY A 1 82 ? -2.361 -4.234 -12.453 1.00 93.50 82 GLY A CA 1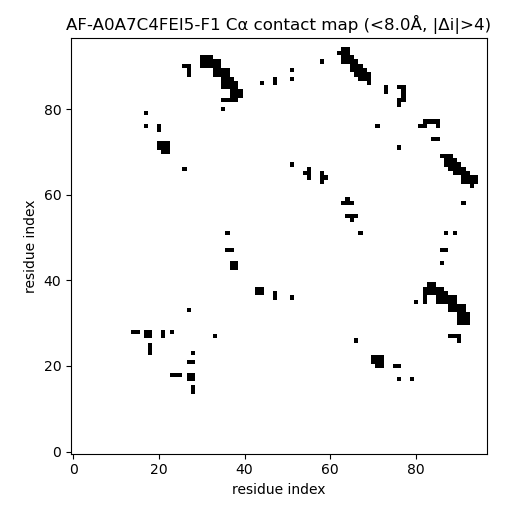
ATOM 595 C C . GLY A 1 82 ? -1.284 -3.157 -12.277 1.00 93.50 82 GLY A C 1
ATOM 596 O O . GLY A 1 82 ? -1.077 -2.359 -13.187 1.00 93.50 82 GLY A O 1
ATOM 597 N N . ILE A 1 83 ? -0.627 -3.103 -11.114 1.00 92.88 83 ILE A N 1
ATOM 598 C CA . ILE A 1 83 ? 0.430 -2.139 -10.807 1.00 92.88 83 ILE A CA 1
ATOM 599 C C . ILE A 1 83 ? 1.782 -2.783 -11.082 1.00 92.88 83 ILE A C 1
ATOM 601 O O . ILE A 1 83 ? 2.138 -3.794 -10.479 1.00 92.88 83 ILE A O 1
ATOM 605 N N . GLU A 1 84 ? 2.560 -2.155 -11.956 1.00 90.31 84 GLU A N 1
ATOM 606 C CA . GLU A 1 84 ? 3.931 -2.568 -12.233 1.00 90.31 84 GLU A CA 1
ATOM 607 C C . GLU A 1 84 ? 4.839 -2.290 -11.026 1.00 90.31 84 GLU A C 1
ATOM 609 O O . GLU A 1 84 ? 4.791 -1.213 -10.427 1.00 90.31 84 GLU A O 1
ATOM 614 N N . ARG A 1 85 ? 5.682 -3.273 -10.677 1.00 94.00 85 ARG A N 1
ATOM 615 C CA . ARG A 1 85 ? 6.669 -3.204 -9.579 1.00 94.00 85 ARG A CA 1
ATOM 616 C C . ARG A 1 85 ? 6.072 -2.667 -8.261 1.00 94.00 85 ARG A C 1
ATOM 618 O O . ARG A 1 85 ? 6.456 -1.582 -7.803 1.00 94.00 85 ARG A O 1
ATOM 625 N N . PRO A 1 86 ? 5.126 -3.396 -7.640 1.00 96.19 86 PRO A N 1
ATOM 626 C CA . PRO A 1 86 ? 4.573 -3.004 -6.349 1.00 96.19 86 PRO A CA 1
ATOM 627 C C . PRO A 1 86 ? 5.686 -2.882 -5.298 1.00 96.19 86 PRO A C 1
ATOM 629 O O . PRO A 1 86 ? 6.586 -3.708 -5.223 1.00 96.19 86 PRO A O 1
ATOM 632 N N . SER A 1 87 ? 5.634 -1.824 -4.495 1.00 95.69 87 SER A N 1
ATOM 633 C CA . SER A 1 87 ? 6.613 -1.510 -3.444 1.00 95.69 87 SER A CA 1
ATOM 634 C C . SER A 1 87 ? 6.007 -1.606 -2.043 1.00 95.69 87 SER A C 1
ATOM 636 O O . SER A 1 87 ? 6.678 -2.040 -1.109 1.00 95.69 87 SER A O 1
ATOM 638 N N . TYR A 1 88 ? 4.734 -1.222 -1.884 1.00 97.25 88 TYR A N 1
ATOM 639 C CA . TYR A 1 88 ? 4.039 -1.268 -0.596 1.00 97.25 88 TYR A CA 1
ATOM 640 C C . TYR A 1 88 ? 2.593 -1.730 -0.735 1.00 97.25 88 TYR A C 1
ATOM 642 O O . TYR A 1 88 ? 1.856 -1.257 -1.601 1.00 97.25 88 TYR A O 1
ATOM 650 N N . LEU A 1 89 ? 2.168 -2.559 0.214 1.00 98.44 89 LEU A N 1
ATOM 651 C CA . LEU A 1 89 ? 0.778 -2.685 0.631 1.00 98.44 89 LEU A CA 1
ATOM 652 C C . LEU A 1 89 ? 0.566 -1.816 1.877 1.00 98.44 89 LEU A C 1
ATOM 654 O O . LEU A 1 89 ? 1.338 -1.886 2.833 1.00 98.44 89 LEU A O 1
ATOM 658 N N . LEU A 1 90 ? -0.489 -1.010 1.871 1.00 98.44 90 LEU A N 1
ATOM 659 C CA . LEU A 1 90 ? -0.917 -0.155 2.977 1.00 98.44 90 LEU A CA 1
ATOM 660 C C . LEU A 1 90 ? -2.350 -0.542 3.372 1.00 98.44 90 LEU A C 1
ATOM 662 O O . LEU A 1 90 ? -3.307 0.108 2.936 1.00 98.44 90 LEU A O 1
ATOM 666 N N . PRO A 1 91 ? -2.535 -1.629 4.147 1.00 98.19 91 PRO A N 1
ATOM 667 C CA . PRO A 1 91 ? -3.828 -1.970 4.726 1.00 98.19 91 PRO A CA 1
ATOM 668 C C . PRO A 1 91 ? -4.345 -0.833 5.604 1.00 98.19 91 PRO A C 1
ATOM 670 O O . PRO A 1 91 ? -3.626 -0.340 6.470 1.00 98.19 91 PRO A O 1
ATOM 673 N N . LEU A 1 92 ? -5.591 -0.427 5.395 1.00 98.00 92 LEU A N 1
ATOM 674 C CA . LEU A 1 92 ? -6.300 0.586 6.170 1.00 98.00 92 LEU A CA 1
ATOM 675 C C . LEU A 1 92 ? -7.403 -0.087 6.975 1.00 98.00 92 LEU A C 1
ATOM 677 O O . LEU A 1 92 ? -8.160 -0.891 6.440 1.00 98.00 92 LEU A O 1
ATOM 681 N N . GLY A 1 93 ? -7.538 0.271 8.247 1.00 96.62 93 GLY A N 1
ATOM 682 C CA . GLY A 1 93 ? -8.623 -0.228 9.086 1.00 96.62 93 GLY A CA 1
ATOM 683 C C . GLY A 1 93 ? -8.689 0.472 10.433 1.00 96.62 93 GLY A C 1
ATOM 684 O O . GLY A 1 93 ? -7.833 1.285 10.769 1.00 96.62 93 GLY A O 1
ATOM 685 N N . TYR A 1 94 ? -9.703 0.152 11.230 1.00 95.50 94 TYR A N 1
ATOM 686 C CA . TYR A 1 94 ? -9.761 0.637 12.606 1.00 95.50 94 TYR A CA 1
ATOM 687 C C . TYR A 1 94 ? -8.722 -0.096 13.464 1.00 95.50 94 TYR A C 1
ATOM 689 O O . TYR A 1 94 ? -8.653 -1.328 13.394 1.00 95.50 94 TYR A O 1
ATOM 697 N N . PRO A 1 95 ? -7.935 0.619 14.289 1.00 88.62 95 PRO A N 1
ATOM 698 C CA . PRO A 1 95 ? -7.036 -0.018 15.241 1.00 88.62 95 PRO A CA 1
ATOM 699 C C . PRO A 1 95 ? -7.795 -1.017 16.122 1.00 88.62 95 PRO A C 1
ATOM 701 O O . PRO A 1 95 ? -8.890 -0.721 16.611 1.00 88.62 95 PRO A O 1
ATOM 704 N N . ALA A 1 96 ? -7.221 -2.208 16.312 1.00 79.81 96 ALA A N 1
ATOM 705 C CA . ALA A 1 96 ? -7.770 -3.184 17.244 1.00 79.81 96 ALA A CA 1
ATOM 706 C C . ALA A 1 96 ? -7.769 -2.571 18.653 1.00 79.81 96 ALA A C 1
ATOM 708 O O . ALA A 1 96 ? -6.754 -2.024 19.087 1.00 79.81 96 ALA A O 1
ATOM 709 N N . ARG A 1 97 ? -8.923 -2.618 19.321 1.00 61.53 97 ARG A N 1
ATOM 710 C CA . ARG A 1 97 ? -9.057 -2.219 20.724 1.00 61.53 97 ARG A CA 1
ATOM 711 C C . ARG A 1 97 ? -8.528 -3.304 21.648 1.00 61.53 97 ARG A C 1
ATOM 713 O O . ARG A 1 97 ? -8.701 -4.491 21.290 1.00 61.53 97 ARG A O 1
#

Secondary structure (DSSP, 8-state):
--S-----S--S--HHHHHHHTTT-HHHHT-SEEEEEE-SSHHHHHHHHHHHHHHHHHHHHTT-EE--B--S-HHHHHHHH--SSEEEEEEEEPPP-

Sequence (97 aa):
PRSMELEPLRLGDYMDELCSLSLRQHCVCRAPATVVLGGEGLASEVEAGLVAQNVYLNAVQESLGTVAVGAFEDEGLSALSGIERPSYLLPLGYPAR

Foldseek 3Di:
DVPPDDDPPDDDDCLVVQCVQLVNPVLSSPFPDKDWQADDDPVSLVVSVVVLVVVQVVLVVVQKDWDWRQDGNQVSVCVVVVGHGTRTIIRIDHDDD

Nearest PDB structures (foldseek):
  4g8s-assembly1_B  TM=8.746E-01  e=5.651E-04  Geobacter sulfurreducens PCA
  8cqt-assembly1_A  TM=8.170E-01  e=3.160E-03  Bacteroides thetaiotaomicron
  7tmf-assembly1_A  TM=5.317E-01  e=2.280E-02  Klebsiella pneumoniae subsp. pneumoniae HS11286
  2fre-assembly1_B  TM=7.681E-01  e=4.282E-01  Agrobacterium fabrum str. C58

Solvent-accessible surface area (backbone atoms only — not comparable to full-atom values): 5798 Å² total; per-residue (Å²): 124,96,80,83,71,86,80,82,89,75,87,83,89,54,60,71,59,53,16,57,37,33,73,58,39,64,66,55,57,67,29,88,43,67,49,76,39,55,44,77,65,75,67,35,58,58,48,48,52,57,52,49,52,52,50,49,56,51,28,52,75,71,66,32,37,64,53,85,40,74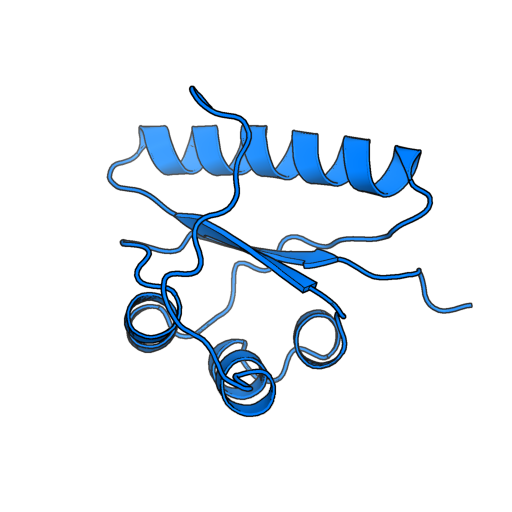,67,58,43,60,70,62,45,23,71,73,71,71,39,58,60,62,59,34,38,36,22,34,38,70,66,85,128

Mean predicted aligned error: 3.1 Å

Organism: Thermofilum pendens (NCBI:txid2269)

pLDDT: mean 94.58, std 5.75, range [61.53, 98.5]